Protein AF-A0A2G9V149-F1 (afdb_monomer_lite)

InterPro domains:
  IPR001096 Peptidase C13, legumain [PF01650] (64-148)
  IPR001096 Peptidase C13, legumain [PTHR12000] (64-148)

Foldseek 3Di:
DAPQVQLLLLVVVLCVVLPNDPVNDAGADDPQAQCPPPPPRHNFAHQDFVGDGSNPPDDHDDDDDLVRVLVVLVVCLVVVVDPAEEAEDEFFLQQVSCVVRPDPPRRYHYHYQDHNHGTWAAPPCPHPVPDGGRHTDVSCVVSVVSNVDRPVPDDDD

Secondary structure (DSSP, 8-state):
---HHHHHHHHHHHHHHTT--GGG--------STT-TT-SSTT---SSTT-----TT--------HHHHHHHHHHHHHTT--SSEEEEE-STTGGGGTTTTS-GGG-EEEEESS-SSPPP-EE--S-TT--S--EEHHHHHHHHHHHHS-TTS----

pLDDT: mean 86.32, std 9.39, range [45.84, 97.81]

Radius of gyration: 16.4 Å; chains: 1; bounding box: 41×36×44 Å

Organism: Teladorsagia circumcincta (NCBI:txid45464)

Structure (mmCIF, N/CA/C/O backbone):
data_AF-A0A2G9V149-F1
#
_entry.id   AF-A0A2G9V149-F1
#
loop_
_atom_site.group_PDB
_atom_site.id
_atom_site.type_symbol
_atom_site.label_atom_id
_atom_site.label_alt_id
_atom_site.label_comp_id
_atom_site.label_asym_id
_atom_site.label_entity_id
_atom_site.label_seq_id
_atom_site.pdbx_PDB_ins_code
_atom_site.Cartn_x
_atom_site.Cartn_y
_atom_site.Cartn_z
_atom_site.occupancy
_atom_site.B_is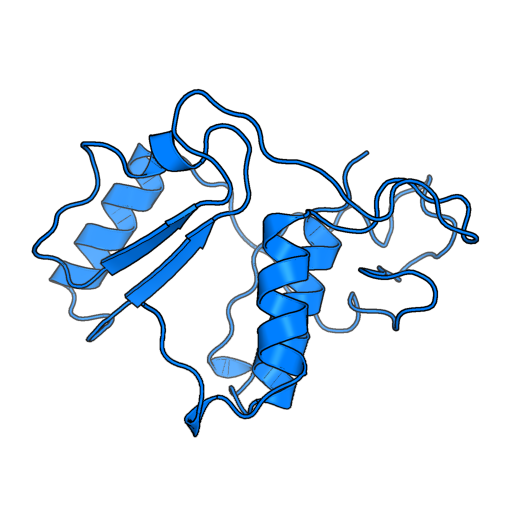o_or_equiv
_atom_site.auth_seq_id
_atom_site.auth_comp_id
_atom_site.auth_asym_id
_atom_site.auth_atom_id
_atom_site.pdbx_PDB_model_num
ATOM 1 N N . MET A 1 1 ? 7.189 8.382 -15.329 1.00 45.84 1 MET A N 1
ATOM 2 C CA . MET A 1 1 ? 5.938 7.705 -14.925 1.00 45.84 1 MET A CA 1
ATOM 3 C C . MET A 1 1 ? 6.277 6.911 -13.676 1.00 45.84 1 MET A C 1
ATOM 5 O O . MET A 1 1 ? 7.236 6.158 -13.755 1.00 45.84 1 MET A O 1
ATOM 9 N N . LEU A 1 2 ? 5.622 7.153 -12.537 1.00 55.72 2 LEU A N 1
ATOM 10 C CA . LEU A 1 2 ? 5.851 6.375 -11.308 1.00 55.72 2 LEU A CA 1
ATOM 11 C C . LEU A 1 2 ? 5.013 5.092 -11.356 1.00 55.72 2 LEU A C 1
ATOM 13 O O . LEU A 1 2 ? 3.863 5.138 -11.798 1.00 55.72 2 LEU A O 1
ATOM 17 N N . TYR A 1 3 ? 5.566 3.977 -10.887 1.00 68.44 3 TYR A N 1
ATOM 18 C CA . TYR A 1 3 ? 4.929 2.661 -10.946 1.00 68.44 3 TYR A CA 1
ATOM 19 C C . TYR A 1 3 ? 4.257 2.288 -9.608 1.00 68.44 3 TYR A C 1
ATOM 21 O O . TYR A 1 3 ? 4.341 1.148 -9.186 1.00 68.44 3 TYR A O 1
ATOM 29 N N . ILE A 1 4 ? 3.486 3.199 -8.988 1.00 73.00 4 ILE A N 1
ATOM 30 C CA . ILE A 1 4 ? 2.715 2.969 -7.729 1.00 73.00 4 ILE A CA 1
ATOM 31 C C . ILE A 1 4 ? 1.865 1.672 -7.776 1.00 73.00 4 ILE A C 1
ATOM 33 O O . ILE A 1 4 ? 1.551 1.045 -6.767 1.00 73.00 4 ILE A O 1
ATOM 37 N N . GLN A 1 5 ? 1.479 1.235 -8.978 1.00 81.38 5 GLN A N 1
ATOM 38 C CA . GLN A 1 5 ? 0.761 -0.023 -9.210 1.00 81.38 5 GLN A CA 1
ATOM 39 C C . GLN A 1 5 ? 1.583 -1.271 -8.834 1.00 81.38 5 GLN A C 1
ATOM 41 O O . GLN A 1 5 ? 1.007 -2.289 -8.455 1.00 81.38 5 GLN A O 1
ATOM 46 N N . ALA A 1 6 ? 2.912 -1.201 -8.926 1.00 86.38 6 ALA A N 1
ATOM 47 C CA . ALA A 1 6 ? 3.826 -2.273 -8.559 1.00 86.38 6 ALA A CA 1
ATOM 48 C C . ALA A 1 6 ? 3.858 -2.487 -7.040 1.00 86.38 6 ALA A C 1
ATOM 50 O O . ALA A 1 6 ? 3.836 -3.636 -6.604 1.00 86.38 6 ALA A O 1
ATOM 51 N N . ASP A 1 7 ? 3.784 -1.416 -6.244 1.00 91.19 7 ASP A N 1
ATOM 52 C CA . ASP A 1 7 ? 3.653 -1.504 -4.785 1.00 91.19 7 ASP A CA 1
ATOM 53 C C . ASP A 1 7 ? 2.345 -2.167 -4.358 1.00 91.19 7 ASP A C 1
ATOM 55 O O . ASP A 1 7 ? 2.349 -3.098 -3.556 1.00 91.19 7 ASP A O 1
ATOM 59 N N . VAL A 1 8 ? 1.219 -1.756 -4.952 1.00 89.06 8 VAL A N 1
ATOM 60 C CA . VAL A 1 8 ? -0.095 -2.383 -4.710 1.00 89.06 8 VAL A CA 1
ATOM 61 C C . VAL A 1 8 ? -0.055 -3.889 -5.005 1.00 89.06 8 VAL A C 1
ATOM 63 O O . VAL A 1 8 ? -0.665 -4.691 -4.294 1.00 89.06 8 VAL A O 1
ATOM 66 N N . ALA A 1 9 ? 0.668 -4.276 -6.053 1.00 89.06 9 ALA A N 1
ATOM 67 C CA . ALA A 1 9 ? 0.787 -5.655 -6.491 1.00 89.06 9 ALA A CA 1
ATOM 68 C C . ALA A 1 9 ? 1.797 -6.470 -5.651 1.00 89.06 9 ALA A C 1
ATOM 70 O O . ALA A 1 9 ? 1.518 -7.626 -5.337 1.00 89.06 9 ALA A O 1
ATOM 71 N N . HIS A 1 10 ? 2.914 -5.883 -5.207 1.00 92.81 10 HIS A N 1
ATOM 72 C CA . HIS A 1 10 ? 3.828 -6.495 -4.233 1.00 92.81 10 HIS A CA 1
ATOM 73 C C . HIS A 1 10 ? 3.101 -6.729 -2.900 1.00 92.81 10 HIS A C 1
ATOM 75 O O . HIS A 1 10 ? 3.055 -7.864 -2.429 1.00 92.81 10 HIS A O 1
ATOM 81 N N . ALA A 1 11 ? 2.393 -5.720 -2.383 1.00 93.19 11 ALA A N 1
ATOM 82 C CA . ALA A 1 11 ? 1.605 -5.824 -1.158 1.00 93.19 11 ALA A CA 1
ATOM 83 C C . ALA A 1 11 ? 0.567 -6.955 -1.236 1.00 93.19 11 ALA A C 1
ATOM 85 O O . ALA A 1 11 ? 0.401 -7.712 -0.281 1.00 93.19 11 ALA A O 1
ATOM 86 N N . TYR A 1 12 ? -0.102 -7.124 -2.383 1.00 91.00 12 TYR A N 1
ATOM 87 C CA . TYR A 1 12 ? -1.003 -8.256 -2.620 1.00 91.00 12 TYR A CA 1
ATOM 88 C C . TYR A 1 12 ? -0.295 -9.611 -2.434 1.00 91.00 12 TYR A C 1
ATOM 90 O O . TYR A 1 12 ? -0.822 -10.479 -1.736 1.00 91.00 12 TYR A O 1
ATOM 98 N N . HIS A 1 13 ? 0.908 -9.790 -2.991 1.00 90.75 13 HIS A N 1
ATOM 99 C CA . HIS A 1 13 ? 1.681 -11.027 -2.822 1.00 90.75 13 HIS A CA 1
ATOM 100 C C . HIS A 1 13 ? 2.185 -11.218 -1.386 1.00 90.75 13 HIS A C 1
ATOM 102 O O . HIS A 1 13 ? 2.040 -12.323 -0.866 1.00 90.75 13 HIS A O 1
ATOM 108 N N . THR A 1 14 ? 2.652 -10.168 -0.703 1.00 91.75 14 THR A N 1
ATOM 109 C CA . THR A 1 14 ? 2.991 -10.192 0.735 1.00 91.75 14 THR A CA 1
ATOM 110 C C . THR A 1 14 ? 1.806 -10.650 1.595 1.00 91.75 14 THR A C 1
ATOM 112 O O . THR A 1 14 ? 1.957 -11.496 2.474 1.00 91.75 14 THR A O 1
ATOM 115 N N . LEU A 1 15 ? 0.582 -10.180 1.320 1.00 91.19 15 LEU A N 1
ATOM 116 C CA . LEU A 1 15 ? -0.615 -10.670 2.018 1.00 91.19 15 LEU A CA 1
ATOM 117 C C . LEU A 1 15 ? -0.871 -12.170 1.747 1.00 91.19 15 LEU A C 1
ATOM 119 O O . LEU A 1 15 ? -1.218 -12.914 2.671 1.00 91.19 15 LEU A O 1
ATOM 123 N N . LEU A 1 16 ? -0.693 -12.634 0.503 1.00 90.19 16 LEU A N 1
ATOM 124 C CA . LEU A 1 16 ? -0.898 -14.041 0.132 1.00 90.19 16 LEU A CA 1
ATOM 125 C C . LEU A 1 16 ? 0.138 -14.987 0.752 1.00 90.19 16 LEU A C 1
ATOM 127 O O . LEU A 1 16 ? -0.246 -16.026 1.295 1.00 90.19 16 LEU A O 1
ATOM 131 N N . THR A 1 17 ? 1.432 -14.655 0.695 1.00 89.56 17 THR A N 1
ATOM 132 C CA . THR A 1 17 ? 2.515 -15.501 1.242 1.00 89.56 17 THR A CA 1
ATOM 133 C C . THR A 1 17 ? 2.385 -15.684 2.754 1.00 89.56 17 THR A C 1
ATOM 135 O O . THR A 1 17 ? 2.778 -16.719 3.292 1.00 89.56 17 THR A O 1
ATOM 138 N N . LYS A 1 18 ? 1.762 -14.715 3.433 1.00 89.62 18 LYS A N 1
ATOM 139 C CA . LYS A 1 18 ? 1.508 -14.705 4.880 1.00 89.62 18 LYS A CA 1
ATOM 140 C C . LYS A 1 18 ? 0.122 -15.272 5.245 1.00 89.62 18 LYS A C 1
ATOM 142 O O . LYS A 1 18 ? -0.259 -15.287 6.414 1.00 89.62 18 LYS A O 1
ATOM 147 N N . GLY A 1 19 ? -0.608 -15.820 4.266 1.00 90.19 19 GLY A N 1
ATOM 148 C CA . GLY A 1 19 ? -1.798 -16.654 4.471 1.00 90.19 19 GLY A CA 1
ATOM 149 C C . GLY A 1 19 ? -3.144 -15.926 4.446 1.00 90.19 19 GLY A C 1
ATOM 150 O O . GLY A 1 19 ? -4.168 -16.533 4.782 1.00 90.19 19 GLY A O 1
ATOM 151 N N . VAL A 1 20 ? -3.192 -14.653 4.040 1.00 91.44 20 VAL A N 1
ATOM 152 C CA . VAL A 1 20 ? -4.466 -13.952 3.830 1.00 91.44 20 VAL A CA 1
ATOM 153 C C . VAL A 1 20 ? -5.165 -14.547 2.605 1.00 91.44 20 VAL A C 1
ATOM 155 O O . VAL A 1 20 ? -4.591 -14.666 1.526 1.00 91.44 20 VAL A O 1
ATOM 158 N N . LYS A 1 21 ? -6.429 -14.952 2.761 1.00 90.25 21 LYS A N 1
ATOM 159 C CA . LYS A 1 21 ? -7.220 -15.530 1.664 1.00 90.25 21 LYS A CA 1
ATOM 160 C C . LYS A 1 21 ? -7.561 -14.462 0.625 1.00 90.25 21 LYS A C 1
ATOM 162 O O . LYS A 1 21 ? -8.006 -13.387 1.011 1.00 90.25 21 LYS A O 1
ATOM 167 N N . VAL A 1 22 ? -7.471 -14.808 -0.663 1.00 85.69 22 VAL A N 1
ATOM 168 C CA . VAL A 1 22 ? -7.819 -13.930 -1.803 1.00 85.69 22 VAL A CA 1
ATOM 169 C C . VAL A 1 22 ? -9.186 -13.257 -1.624 1.00 85.69 22 VAL A C 1
ATOM 171 O O . VAL A 1 22 ? -9.296 -12.054 -1.822 1.00 85.69 22 VAL A O 1
ATOM 174 N N . ASP A 1 23 ? -10.206 -13.992 -1.166 1.00 89.69 23 ASP A N 1
ATOM 175 C CA . ASP A 1 23 ? -11.569 -13.463 -0.957 1.00 89.69 23 ASP A CA 1
ATOM 176 C C . ASP A 1 23 ? -11.661 -12.347 0.108 1.00 89.69 23 ASP A C 1
ATOM 178 O O . ASP A 1 23 ? -12.666 -11.641 0.182 1.00 89.69 23 ASP A O 1
ATOM 182 N N . ASN A 1 24 ? -10.618 -12.179 0.929 1.00 89.06 24 ASN A N 1
ATOM 183 C CA . ASN A 1 24 ? -10.496 -11.117 1.929 1.00 89.06 24 ASN A CA 1
ATOM 184 C C . ASN A 1 24 ? -9.616 -9.942 1.454 1.00 89.06 24 ASN A C 1
ATOM 186 O O . ASN A 1 24 ? -9.459 -8.978 2.205 1.00 89.06 24 ASN A O 1
ATOM 190 N N . ILE A 1 25 ? -9.030 -10.006 0.252 1.00 86.88 25 ILE A N 1
ATOM 191 C CA . ILE A 1 25 ? -8.150 -8.965 -0.294 1.00 86.88 25 ILE A CA 1
ATOM 192 C C . ILE A 1 25 ? -8.879 -8.233 -1.422 1.00 86.88 25 ILE A C 1
ATOM 194 O O . ILE A 1 25 ? -9.153 -8.790 -2.484 1.00 86.88 25 ILE A O 1
ATOM 198 N N . ILE A 1 26 ? -9.177 -6.954 -1.197 1.00 84.50 26 ILE A N 1
ATOM 199 C CA . ILE A 1 26 ? -9.752 -6.062 -2.208 1.00 84.50 26 ILE A CA 1
ATOM 200 C C . ILE A 1 26 ? -8.620 -5.196 -2.747 1.00 84.50 26 ILE A C 1
ATOM 202 O O . ILE A 1 26 ? -8.059 -4.390 -2.007 1.00 84.50 26 ILE A O 1
ATOM 206 N N . VAL A 1 27 ? -8.301 -5.348 -4.031 1.00 81.44 27 VAL A N 1
ATOM 207 C CA . VAL A 1 27 ? -7.273 -4.542 -4.696 1.00 81.44 27 VAL A CA 1
ATOM 208 C C . VAL A 1 27 ? -7.913 -3.372 -5.446 1.00 81.44 27 VAL A C 1
ATOM 210 O O . VAL A 1 27 ? -8.999 -3.487 -6.011 1.00 81.44 27 VAL A O 1
ATOM 213 N N . MET A 1 28 ? -7.250 -2.215 -5.412 1.00 76.56 28 MET A N 1
ATOM 214 C CA . ME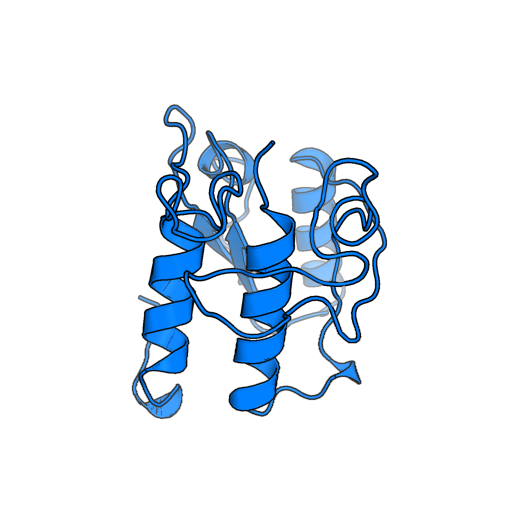T A 1 28 ? -7.658 -0.999 -6.113 1.00 76.56 28 MET A CA 1
ATOM 215 C C . MET A 1 28 ? -6.413 -0.311 -6.684 1.00 76.56 28 MET A C 1
ATOM 217 O O . MET A 1 28 ? -5.643 0.289 -5.941 1.00 76.56 28 MET A O 1
ATOM 221 N N . MET A 1 29 ? -6.237 -0.372 -8.003 1.00 77.88 29 MET A N 1
ATOM 222 C CA . MET A 1 29 ? -5.291 0.469 -8.753 1.00 77.88 29 MET A CA 1
ATOM 223 C C . MET A 1 29 ? -5.989 1.036 -10.007 1.00 77.88 29 MET A C 1
ATOM 225 O O . MET A 1 29 ? -7.205 1.207 -9.950 1.00 77.88 29 MET A O 1
ATOM 229 N N . TYR A 1 30 ? -5.290 1.371 -11.102 1.00 74.38 30 TYR A N 1
ATOM 230 C CA . TYR A 1 30 ? -5.930 1.898 -12.330 1.00 74.38 30 TYR A CA 1
ATOM 231 C C . TYR A 1 30 ? -5.798 0.992 -13.575 1.00 74.38 30 TYR A C 1
ATOM 233 O O . TYR A 1 30 ? -6.595 1.133 -14.495 1.00 74.38 30 TYR A O 1
ATOM 241 N N . ASP A 1 31 ? -4.882 0.014 -13.567 1.00 76.62 31 ASP A N 1
ATOM 242 C CA . ASP A 1 31 ? -4.722 -1.045 -14.590 1.00 76.62 31 ASP A CA 1
ATOM 243 C C . ASP A 1 31 ? -4.097 -0.642 -15.942 1.00 76.62 31 ASP A C 1
ATOM 245 O O . ASP A 1 31 ? -4.006 -1.450 -16.867 1.00 76.62 31 ASP A O 1
ATOM 249 N N . ASP A 1 32 ? -3.623 0.595 -16.083 1.00 78.50 32 ASP A N 1
ATOM 250 C CA . ASP A 1 32 ? -3.073 1.119 -17.339 1.00 78.50 32 ASP A CA 1
ATOM 251 C C . ASP A 1 32 ? -1.591 0.790 -17.583 1.00 78.50 32 ASP A C 1
ATOM 253 O O . ASP A 1 32 ? -1.141 0.874 -18.724 1.00 78.50 32 ASP A O 1
ATOM 257 N N . ILE A 1 33 ? -0.834 0.388 -16.555 1.00 78.44 33 ILE A N 1
ATOM 258 C CA . ILE A 1 33 ? 0.633 0.263 -16.628 1.00 78.44 33 ILE A CA 1
ATOM 259 C C . ILE A 1 33 ? 1.103 -1.029 -17.311 1.00 78.44 33 ILE A C 1
ATOM 261 O O . ILE A 1 33 ? 1.907 -0.978 -18.245 1.00 78.44 33 ILE A O 1
ATOM 265 N N . ALA A 1 34 ? 0.602 -2.197 -16.897 1.00 78.81 34 ALA A N 1
ATOM 266 C CA . ALA A 1 34 ? 1.080 -3.480 -17.426 1.00 78.81 34 ALA A CA 1
ATOM 267 C C . ALA A 1 34 ? 0.874 -3.601 -18.948 1.00 78.81 34 ALA A C 1
ATOM 269 O O . ALA A 1 34 ? 1.704 -4.164 -19.659 1.00 78.81 34 ALA A O 1
ATOM 270 N N . ASN A 1 35 ? -0.200 -3.005 -19.469 1.00 79.75 35 ASN A N 1
ATOM 271 C CA . ASN A 1 35 ? -0.525 -2.999 -20.895 1.00 79.75 35 ASN A CA 1
ATOM 272 C C . ASN A 1 35 ? -0.173 -1.672 -21.604 1.00 79.75 35 ASN A C 1
ATOM 274 O O . ASN A 1 35 ? -0.476 -1.524 -22.790 1.00 79.75 35 ASN A O 1
ATOM 278 N N . HIS A 1 36 ? 0.481 -0.718 -20.923 1.00 78.81 36 HIS A N 1
ATOM 279 C CA . HIS A 1 36 ? 0.804 0.600 -21.481 1.00 78.81 36 HIS A CA 1
ATOM 280 C C . HIS A 1 36 ? 1.636 0.479 -22.771 1.00 78.81 36 HIS A C 1
ATOM 282 O O . HIS A 1 36 ? 2.562 -0.339 -22.805 1.00 78.81 36 HIS A O 1
ATOM 288 N N . PRO A 1 37 ? 1.406 1.290 -23.826 1.00 79.25 37 PRO A N 1
ATOM 289 C CA . PRO A 1 37 ? 2.197 1.242 -25.060 1.00 79.25 37 PRO A CA 1
ATOM 290 C C . PRO A 1 37 ? 3.710 1.384 -24.849 1.00 79.25 37 PRO A C 1
ATOM 292 O O . PRO A 1 37 ? 4.472 0.738 -25.566 1.00 79.25 37 PRO A O 1
ATOM 295 N N . GLU A 1 38 ? 4.135 2.124 -23.825 1.00 79.12 38 GLU A N 1
ATOM 296 C CA . GLU A 1 38 ? 5.552 2.344 -23.494 1.00 79.12 38 GLU A CA 1
ATOM 297 C C . GLU A 1 38 ? 6.171 1.256 -22.597 1.00 79.12 38 GLU A C 1
ATOM 299 O O . GLU A 1 38 ? 7.391 1.181 -22.523 1.00 79.12 38 GLU A O 1
ATOM 304 N N . ASN A 1 39 ? 5.382 0.388 -21.946 1.00 77.00 39 ASN A N 1
ATOM 305 C CA . ASN A 1 39 ? 5.934 -0.710 -21.139 1.00 77.00 39 ASN A CA 1
ATOM 306 C C . ASN A 1 39 ? 6.594 -1.762 -22.063 1.00 77.00 39 ASN A C 1
ATOM 308 O O . ASN A 1 39 ? 5.877 -2.362 -22.872 1.00 77.00 39 ASN A O 1
ATOM 312 N N . PRO A 1 40 ? 7.911 -2.027 -21.987 1.00 83.44 40 PRO A N 1
ATOM 313 C CA . PRO A 1 40 ? 8.552 -3.039 -22.828 1.00 83.44 40 PRO A CA 1
ATOM 314 C C . PRO A 1 40 ? 8.121 -4.478 -22.482 1.00 83.44 40 PRO A C 1
ATOM 316 O O . PRO A 1 40 ? 8.184 -5.350 -23.347 1.00 83.44 40 PRO A O 1
ATOM 319 N N . TYR A 1 41 ? 7.609 -4.723 -21.271 1.00 82.62 41 TYR A N 1
ATOM 320 C CA . TYR A 1 41 ? 7.174 -6.032 -20.772 1.00 82.62 41 TYR A CA 1
ATOM 321 C C . TYR A 1 41 ? 5.638 -6.114 -20.698 1.00 82.62 41 TYR A C 1
ATOM 323 O O . TYR A 1 41 ? 5.029 -5.993 -19.635 1.00 82.62 41 TYR A O 1
ATOM 331 N N . LYS A 1 42 ? 4.985 -6.278 -21.858 1.00 79.75 42 LYS A N 1
ATOM 332 C CA . LYS A 1 42 ? 3.512 -6.272 -21.970 1.00 79.75 42 LYS A CA 1
ATOM 333 C C . LYS A 1 42 ? 2.848 -7.328 -21.083 1.00 79.75 42 LYS A C 1
ATOM 335 O O . LYS A 1 42 ? 3.180 -8.508 -21.161 1.00 79.75 42 LYS A O 1
ATOM 340 N N . GLY A 1 43 ? 1.848 -6.900 -20.318 1.00 79.69 43 GLY A N 1
ATOM 341 C CA . GLY A 1 43 ? 1.097 -7.745 -19.393 1.00 79.69 43 GLY A CA 1
ATOM 342 C C . GLY A 1 43 ? 1.865 -8.107 -18.121 1.00 79.69 43 GLY A C 1
ATOM 343 O O . GLY A 1 43 ? 1.427 -9.012 -17.419 1.00 79.69 43 GLY A O 1
ATOM 344 N N . GLN A 1 44 ? 2.985 -7.432 -17.835 1.00 83.88 44 GLN A N 1
ATOM 345 C CA . GLN A 1 44 ? 3.807 -7.658 -16.647 1.00 83.88 44 GLN A CA 1
ATOM 346 C C . GLN A 1 44 ? 4.071 -6.354 -15.891 1.00 83.88 44 GLN A C 1
ATOM 348 O O . GLN A 1 44 ? 4.058 -5.260 -16.467 1.00 83.88 44 GLN A O 1
ATOM 353 N N . LEU A 1 45 ? 4.330 -6.488 -14.592 1.00 80.44 45 LEU A N 1
ATOM 354 C CA . LEU A 1 45 ? 4.672 -5.398 -13.679 1.00 80.44 45 LEU A CA 1
ATOM 355 C C . LEU A 1 45 ? 5.719 -5.898 -12.680 1.00 80.44 45 LEU A C 1
ATOM 357 O O . LEU A 1 45 ? 5.628 -7.040 -12.242 1.00 80.44 45 LEU A O 1
ATOM 361 N N . PHE A 1 46 ? 6.685 -5.065 -12.298 1.00 84.56 46 PHE A N 1
ATOM 362 C CA . PHE A 1 46 ? 7.789 -5.444 -11.407 1.00 84.56 46 PHE A CA 1
ATOM 363 C C . PHE A 1 46 ? 7.962 -4.383 -10.320 1.00 84.56 46 PHE A C 1
ATOM 365 O O . PHE A 1 46 ? 7.944 -3.202 -10.654 1.00 84.56 46 PHE A O 1
ATOM 372 N N . ASN A 1 47 ? 8.156 -4.799 -9.061 1.00 83.56 47 ASN A N 1
ATOM 373 C CA . ASN A 1 47 ? 8.407 -3.889 -7.929 1.00 83.56 47 ASN A CA 1
ATOM 374 C C . ASN A 1 47 ? 9.838 -3.973 -7.358 1.00 83.56 47 ASN A C 1
ATOM 376 O O . ASN A 1 47 ? 10.124 -3.476 -6.275 1.00 83.56 47 ASN A O 1
ATOM 380 N N . SER A 1 48 ? 10.752 -4.653 -8.049 1.00 82.25 48 SER A N 1
ATOM 381 C CA . SER A 1 48 ? 12.154 -4.733 -7.635 1.00 82.25 48 SER A CA 1
ATOM 382 C C . SER A 1 48 ? 13.065 -5.070 -8.820 1.00 82.25 48 SER A C 1
ATOM 384 O O . SER A 1 48 ? 12.615 -5.699 -9.788 1.00 82.25 48 SER A O 1
ATOM 386 N N . PRO A 1 49 ? 14.351 -4.669 -8.786 1.00 76.19 49 PRO A N 1
ATOM 387 C CA . PRO A 1 49 ? 15.327 -5.081 -9.788 1.00 76.19 49 PRO A CA 1
ATOM 388 C C . PRO A 1 49 ? 15.437 -6.611 -9.835 1.00 76.19 49 PRO A C 1
ATOM 390 O O . PRO A 1 49 ? 15.709 -7.249 -8.820 1.00 76.19 49 PRO A O 1
ATOM 393 N N . ASN A 1 50 ? 15.236 -7.202 -11.016 1.00 78.75 50 ASN A N 1
ATOM 394 C CA . ASN A 1 50 ? 15.177 -8.659 -11.228 1.00 78.75 50 ASN A CA 1
ATOM 395 C C . ASN A 1 50 ? 14.045 -9.392 -10.465 1.00 78.75 50 ASN A C 1
ATOM 397 O O . ASN A 1 50 ? 14.109 -10.611 -10.293 1.00 78.75 50 ASN A O 1
ATOM 401 N N . GLY A 1 51 ? 13.008 -8.669 -10.027 1.00 77.38 51 GLY A N 1
ATOM 402 C CA . GLY A 1 51 ? 11.835 -9.228 -9.352 1.00 77.38 51 GLY A CA 1
ATOM 403 C C . GLY A 1 51 ? 10.923 -10.076 -10.249 1.00 77.38 51 GLY A C 1
ATOM 404 O O . GLY A 1 51 ? 11.076 -10.145 -11.470 1.00 77.38 51 GLY A O 1
ATOM 405 N N . THR A 1 52 ? 9.935 -10.727 -9.634 1.00 87.56 52 THR A N 1
ATOM 406 C CA . THR A 1 52 ? 8.887 -11.474 -10.345 1.00 87.56 52 THR A CA 1
ATOM 407 C C . THR A 1 52 ? 7.782 -10.555 -10.870 1.00 87.56 52 THR A C 1
ATOM 409 O O . THR A 1 52 ? 7.596 -9.436 -10.396 1.00 87.56 52 THR A O 1
ATOM 412 N N . ASP A 1 53 ? 7.020 -11.049 -11.850 1.00 83.00 53 ASP A N 1
ATOM 413 C CA . ASP A 1 53 ? 5.817 -10.371 -12.339 1.00 83.00 53 ASP A CA 1
ATOM 414 C C . ASP A 1 53 ? 4.725 -10.339 -11.257 1.00 83.00 53 ASP A C 1
ATOM 416 O O . ASP A 1 53 ? 4.130 -11.370 -10.925 1.00 83.00 53 ASP A O 1
ATOM 420 N N . VAL A 1 54 ? 4.453 -9.146 -10.726 1.00 80.94 54 VAL A N 1
ATOM 421 C CA . VAL A 1 54 ? 3.447 -8.918 -9.684 1.00 80.94 54 VAL A CA 1
ATOM 422 C C . VAL A 1 54 ? 2.040 -8.680 -10.248 1.00 80.94 54 VAL A C 1
ATOM 424 O O . VAL A 1 54 ? 1.067 -8.817 -9.508 1.00 80.94 54 VAL A O 1
ATOM 427 N N . TYR A 1 55 ? 1.886 -8.405 -11.552 1.00 78.44 55 TYR A N 1
ATOM 428 C CA . TYR A 1 55 ? 0.592 -8.072 -12.176 1.00 78.44 55 TYR A CA 1
ATOM 429 C C . TYR A 1 55 ? -0.410 -9.237 -12.195 1.00 78.44 55 TYR A C 1
ATOM 431 O O . TYR A 1 55 ? -1.632 -9.054 -12.199 1.00 78.44 55 TYR A O 1
ATOM 439 N N . LYS A 1 56 ? 0.112 -10.463 -12.243 1.00 82.12 56 LYS A N 1
ATOM 440 C CA . LYS A 1 56 ? -0.635 -11.680 -12.559 1.00 82.12 56 LYS A CA 1
ATOM 441 C C . LYS A 1 56 ? -1.704 -12.038 -11.512 1.00 82.12 56 LYS A C 1
ATOM 443 O O . LYS A 1 56 ? -1.450 -12.794 -10.577 1.00 82.12 56 LYS A O 1
ATOM 448 N N . GLY A 1 57 ? -2.937 -11.584 -11.751 1.00 74.44 57 GLY A N 1
ATOM 449 C CA . GLY A 1 57 ? -4.145 -11.994 -11.015 1.00 74.44 57 GLY A CA 1
ATOM 450 C C . GLY A 1 57 ? -4.981 -10.863 -10.401 1.00 74.44 57 GLY A C 1
ATOM 451 O O . GLY A 1 57 ? -5.918 -11.157 -9.659 1.00 74.44 57 GLY A O 1
ATOM 452 N N . LEU A 1 58 ? -4.658 -9.597 -10.682 1.00 69.50 58 LEU A N 1
ATOM 453 C CA . LEU A 1 58 ? -5.256 -8.429 -10.027 1.00 69.50 58 LEU A CA 1
ATOM 454 C C . LEU A 1 58 ? -6.690 -8.058 -10.490 1.00 69.50 58 LEU A C 1
ATOM 456 O O . LEU A 1 58 ? -7.163 -8.498 -11.538 1.00 69.50 58 LEU A O 1
ATOM 460 N N . LYS A 1 59 ? -7.379 -7.219 -9.695 1.00 61.16 59 LYS A N 1
ATOM 461 C CA . LYS A 1 59 ? -8.696 -6.588 -9.966 1.00 61.16 59 LYS A CA 1
ATOM 462 C C . LYS A 1 59 ? -8.726 -5.148 -9.414 1.00 61.16 59 LYS A C 1
ATOM 464 O O . LYS A 1 59 ? -7.937 -4.845 -8.524 1.00 61.16 59 LYS A O 1
ATOM 469 N N . ILE A 1 60 ? -9.591 -4.269 -9.945 1.00 57.34 60 ILE A N 1
ATOM 470 C CA . ILE A 1 60 ? -9.465 -2.792 -9.863 1.00 57.34 60 ILE A CA 1
ATOM 471 C C . ILE A 1 60 ? -10.828 -2.052 -9.863 1.00 57.34 60 ILE A C 1
ATOM 473 O O . ILE A 1 60 ? -11.702 -2.423 -10.640 1.00 57.34 60 ILE A O 1
ATOM 477 N N . ASP A 1 61 ? -10.983 -0.977 -9.053 1.00 57.97 61 ASP A N 1
ATOM 478 C CA . ASP A 1 61 ? -12.274 -0.273 -8.814 1.00 57.97 61 ASP A CA 1
ATOM 479 C C . ASP A 1 61 ? -12.258 1.300 -8.764 1.00 57.97 61 ASP A C 1
ATOM 481 O O . ASP A 1 61 ? -12.780 1.930 -9.686 1.00 57.97 61 ASP A O 1
ATOM 485 N N . TYR A 1 62 ? -11.759 1.991 -7.706 1.00 58.34 62 TYR A N 1
ATOM 486 C CA . TYR A 1 62 ? -12.171 3.400 -7.400 1.00 58.34 62 TYR A CA 1
ATOM 487 C C . TYR A 1 62 ? -11.095 4.483 -7.135 1.00 58.34 62 TYR A C 1
ATOM 489 O O . TYR A 1 62 ? -10.041 4.239 -6.560 1.00 58.34 62 TYR A O 1
ATOM 497 N N . ARG A 1 63 ? -11.466 5.754 -7.414 1.00 59.66 63 ARG A N 1
ATOM 498 C CA . ARG A 1 63 ? -10.759 6.999 -7.004 1.00 59.66 63 ARG A CA 1
ATOM 499 C C . ARG A 1 63 ? -11.165 7.520 -5.608 1.00 59.66 63 ARG A C 1
ATOM 501 O O . ARG A 1 63 ? -12.354 7.565 -5.275 1.00 59.66 63 ARG A O 1
ATOM 508 N N . LEU A 1 64 ? -10.192 8.046 -4.851 1.00 76.06 64 LEU A N 1
ATOM 509 C CA . LEU A 1 64 ? -10.301 8.441 -3.432 1.00 76.06 64 LEU A CA 1
ATOM 510 C C . LEU A 1 64 ? -10.109 9.960 -3.183 1.00 76.06 64 LEU A C 1
ATOM 512 O O . LEU A 1 64 ? -9.479 10.646 -3.979 1.00 76.06 64 LEU A O 1
ATOM 516 N N . THR A 1 65 ? -10.652 10.503 -2.079 1.00 84.62 65 THR A N 1
ATOM 517 C CA . THR A 1 65 ? -10.381 11.879 -1.578 1.00 84.62 65 THR A CA 1
ATOM 518 C C . THR A 1 65 ? -10.481 11.939 -0.046 1.00 84.62 65 THR A C 1
ATOM 520 O O . THR A 1 65 ? -11.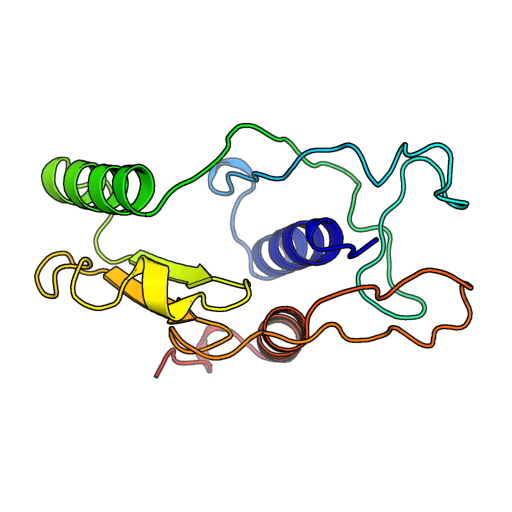213 11.130 0.525 1.00 84.62 65 THR A O 1
ATOM 523 N N . VAL A 1 66 ? -9.863 12.932 0.624 1.00 86.12 66 VAL A N 1
ATOM 524 C CA . VAL A 1 66 ? -9.926 13.137 2.100 1.00 86.12 66 VAL A CA 1
ATOM 525 C C . VAL A 1 66 ? -11.350 12.973 2.654 1.00 86.12 66 VAL A C 1
ATOM 527 O O . VAL A 1 66 ? -11.590 12.217 3.598 1.00 86.12 66 VAL A O 1
ATOM 530 N N . LYS A 1 67 ? -12.322 13.671 2.042 1.00 86.12 67 LYS A N 1
ATOM 531 C CA . LYS A 1 67 ? -13.731 13.672 2.469 1.00 86.12 67 LYS A CA 1
ATOM 532 C C . LYS A 1 67 ? -14.402 12.313 2.255 1.00 86.12 67 LYS A C 1
ATOM 534 O O . LYS A 1 67 ? -15.218 11.922 3.087 1.00 86.12 67 LYS A O 1
ATOM 539 N N . ARG A 1 68 ? -14.082 11.605 1.161 1.00 87.88 68 ARG A N 1
ATOM 540 C CA . ARG A 1 68 ? -14.634 10.271 0.863 1.00 87.88 68 ARG A CA 1
ATOM 541 C C . ARG A 1 68 ? -14.032 9.208 1.780 1.00 87.88 68 ARG A C 1
ATOM 543 O O . ARG A 1 68 ? -14.801 8.466 2.380 1.00 87.88 68 ARG A O 1
ATOM 550 N N . LEU A 1 69 ? -12.710 9.206 1.964 1.00 91.19 69 LEU A N 1
ATOM 551 C CA . LEU A 1 69 ? -11.992 8.291 2.856 1.00 91.19 69 LEU A CA 1
ATOM 552 C C . LEU A 1 69 ? -12.509 8.402 4.294 1.00 91.19 69 LEU A C 1
ATOM 554 O O . LEU A 1 69 ? -13.042 7.445 4.849 1.00 91.19 69 LEU A O 1
ATOM 558 N N . ASN A 1 70 ? -12.462 9.603 4.874 1.00 92.44 70 ASN A N 1
ATOM 559 C CA . ASN A 1 70 ? -12.907 9.818 6.250 1.00 92.44 70 ASN A CA 1
ATOM 560 C C . ASN A 1 70 ? -14.428 9.650 6.423 1.00 92.44 70 ASN A C 1
ATOM 562 O O . ASN A 1 70 ? -14.892 9.412 7.537 1.00 92.44 70 ASN A O 1
ATOM 566 N N . LYS A 1 71 ? -15.233 9.760 5.356 1.00 93.38 71 LYS A N 1
ATOM 567 C CA . LYS A 1 71 ? -16.648 9.357 5.395 1.00 93.38 71 LYS A CA 1
ATOM 568 C C . LYS A 1 71 ? -16.775 7.833 5.464 1.00 93.38 71 LYS A C 1
ATOM 570 O O . LYS A 1 71 ? -17.441 7.350 6.377 1.00 93.38 71 LYS A O 1
ATOM 575 N N . ALA A 1 72 ? -16.096 7.109 4.574 1.00 93.62 72 ALA A N 1
ATOM 576 C CA . ALA A 1 72 ? -16.110 5.650 4.524 1.00 93.62 72 ALA A CA 1
ATOM 577 C C . ALA A 1 72 ? -15.633 5.026 5.845 1.00 93.62 72 ALA A C 1
ATOM 579 O O . ALA A 1 72 ? -16.352 4.209 6.407 1.00 93.62 72 ALA A O 1
ATOM 580 N N . LEU A 1 73 ? -14.511 5.483 6.418 1.00 94.94 73 LEU A N 1
ATOM 581 C CA . LEU A 1 73 ? -13.994 4.977 7.701 1.00 94.94 73 LEU A CA 1
ATOM 582 C C . LEU A 1 73 ? -15.011 5.118 8.850 1.00 94.94 73 LEU A C 1
ATOM 584 O O . LEU A 1 73 ? -15.206 4.180 9.625 1.00 94.94 73 LEU A O 1
ATOM 588 N N . ARG A 1 74 ? -15.715 6.259 8.936 1.00 94.81 74 ARG A N 1
ATOM 589 C CA . ARG A 1 74 ? -16.783 6.476 9.932 1.00 94.81 74 ARG A CA 1
ATOM 590 C C . ARG A 1 74 ? -18.008 5.600 9.681 1.00 94.81 74 ARG A C 1
ATOM 592 O O . ARG A 1 74 ? -18.636 5.155 10.638 1.00 94.81 74 ARG A O 1
ATOM 599 N N . GLU A 1 75 ? -18.380 5.388 8.421 1.00 96.06 75 GLU A N 1
ATOM 600 C CA . GLU A 1 75 ? -19.513 4.535 8.049 1.00 96.06 75 GLU A CA 1
ATOM 601 C C . GLU A 1 75 ? -19.193 3.055 8.292 1.00 96.06 75 GLU A C 1
ATOM 603 O O . GLU A 1 75 ? -20.031 2.336 8.829 1.00 96.06 75 GLU A O 1
ATOM 608 N N . MET A 1 76 ? -17.968 2.613 8.010 1.00 96.25 76 MET A N 1
ATOM 609 C CA . MET A 1 76 ? -17.471 1.281 8.353 1.00 96.25 76 MET A CA 1
ATOM 610 C C . MET A 1 76 ? -17.464 1.059 9.871 1.00 96.25 76 MET A C 1
ATOM 612 O O . MET A 1 76 ? -17.994 0.046 10.325 1.00 96.25 76 MET A O 1
ATOM 616 N N . HIS A 1 77 ? -16.976 2.026 10.659 1.00 96.19 77 HIS A N 1
ATOM 617 C CA . HIS A 1 77 ? -17.023 1.960 12.125 1.00 96.19 77 HIS A CA 1
ATOM 618 C C . HIS A 1 77 ? -18.462 1.873 12.655 1.00 96.19 77 HIS A C 1
ATOM 620 O O . HIS A 1 77 ? -18.800 0.970 13.415 1.00 96.19 77 HIS A O 1
ATOM 626 N N . LYS A 1 78 ? -19.344 2.783 12.208 1.00 97.00 78 LYS A N 1
ATOM 627 C CA . LYS A 1 78 ? -20.757 2.828 12.628 1.00 97.00 78 LYS A CA 1
ATOM 628 C C . LYS A 1 78 ? -21.505 1.528 12.310 1.00 97.00 78 LYS A C 1
ATOM 630 O O . LYS A 1 78 ? -22.415 1.164 13.042 1.00 97.00 78 LYS A O 1
ATOM 635 N N . ASN A 1 79 ? -21.144 0.855 11.219 1.00 97.81 79 ASN A N 1
ATOM 636 C CA . ASN A 1 79 ? -21.756 -0.402 10.790 1.00 97.81 79 ASN A CA 1
ATOM 637 C C . ASN A 1 79 ? -20.942 -1.644 11.211 1.00 97.81 79 ASN A C 1
ATOM 639 O O . ASN A 1 79 ? -21.116 -2.702 10.604 1.00 97.81 79 ASN A O 1
ATOM 643 N N . HIS A 1 80 ? -20.051 -1.511 12.205 1.00 96.19 80 HIS A N 1
ATOM 644 C CA . HIS A 1 80 ? -19.245 -2.589 12.794 1.00 96.19 80 HIS A CA 1
ATOM 645 C C . HIS A 1 80 ? -18.507 -3.459 11.757 1.00 96.19 80 HIS A C 1
ATOM 647 O O . HIS A 1 80 ? -18.457 -4.682 11.869 1.00 96.19 80 HIS A O 1
ATOM 653 N N . LYS A 1 81 ? -17.954 -2.832 10.709 1.00 95.69 81 LYS A N 1
ATOM 654 C CA . LYS A 1 81 ? -17.276 -3.530 9.598 1.00 95.69 81 LYS A CA 1
ATOM 655 C C . LYS A 1 81 ? -15.845 -3.970 9.908 1.00 95.69 81 LYS A C 1
ATOM 657 O O . LYS A 1 81 ? -15.262 -4.695 9.113 1.00 95.69 81 LYS A O 1
ATOM 662 N N . TYR A 1 82 ? -15.297 -3.547 11.041 1.00 95.56 82 TYR A N 1
ATOM 663 C CA . TYR A 1 82 ? -14.012 -3.987 11.576 1.00 95.56 82 TYR A CA 1
ATOM 664 C C . TYR A 1 82 ? -14.023 -3.868 13.106 1.00 95.56 82 TYR A C 1
ATOM 666 O O . TYR A 1 82 ? -14.823 -3.116 13.668 1.00 95.56 82 TYR A O 1
ATOM 674 N N . HIS A 1 83 ? -13.131 -4.602 13.774 1.00 93.56 83 HIS A N 1
ATOM 675 C CA . HIS A 1 83 ? -12.860 -4.435 15.207 1.00 93.56 83 HIS A CA 1
ATOM 676 C C . HIS A 1 83 ? -11.762 -3.384 15.436 1.00 93.56 83 HIS A C 1
ATOM 678 O O . HIS A 1 83 ? -11.942 -2.432 16.196 1.00 93.56 83 HIS A O 1
ATOM 684 N N . GLN A 1 84 ? -10.661 -3.539 14.699 1.00 94.56 84 GLN A N 1
ATOM 685 C CA . GLN A 1 84 ? -9.551 -2.602 14.540 1.00 94.56 84 GLN A CA 1
ATOM 686 C C . GLN A 1 84 ? -9.191 -2.558 13.049 1.00 94.56 84 GLN A C 1
ATOM 688 O O . GLN A 1 84 ? -9.416 -3.540 12.338 1.00 94.56 84 GLN A O 1
ATOM 693 N N . LEU A 1 85 ? -8.676 -1.427 12.570 1.00 94.88 85 LEU A N 1
ATOM 694 C CA . LEU A 1 85 ? -8.263 -1.235 11.180 1.00 94.88 85 LEU A CA 1
ATOM 695 C C . LEU A 1 85 ? -6.906 -0.534 11.144 1.00 94.88 85 LEU A C 1
ATOM 697 O O . LEU A 1 85 ? -6.712 0.471 11.823 1.00 94.88 85 LEU A O 1
ATOM 701 N N . VAL A 1 86 ? -5.995 -1.045 10.322 1.00 94.00 86 VAL A N 1
ATOM 702 C CA . VAL A 1 86 ? -4.712 -0.408 10.007 1.00 94.00 86 VAL A CA 1
ATOM 703 C C . VAL A 1 86 ? -4.791 0.142 8.584 1.00 94.00 86 VAL A C 1
ATOM 705 O O . VAL A 1 86 ? -5.354 -0.510 7.706 1.00 94.00 86 VAL A O 1
ATOM 708 N N . PHE A 1 87 ? -4.276 1.349 8.360 1.00 94.12 87 PHE A N 1
ATOM 709 C CA . PHE A 1 87 ? -4.280 2.014 7.059 1.00 94.12 87 PHE A CA 1
ATOM 710 C C . PHE A 1 87 ? -2.887 2.569 6.757 1.00 94.12 87 PHE A C 1
ATOM 712 O O . PHE A 1 87 ? -2.492 3.578 7.335 1.00 94.12 87 PHE A O 1
ATOM 719 N N . TYR A 1 88 ? -2.149 1.926 5.854 1.00 94.31 88 TYR A N 1
ATOM 720 C CA . TYR A 1 88 ? -0.889 2.462 5.332 1.00 94.31 88 TYR A CA 1
ATOM 721 C C . TYR A 1 88 ? -1.203 3.295 4.084 1.00 94.31 88 TYR A C 1
ATOM 723 O O . TYR A 1 88 ? -2.039 2.895 3.270 1.00 94.31 88 TYR A O 1
ATOM 731 N N . LEU A 1 89 ? -0.586 4.469 3.950 1.00 93.06 89 LEU A N 1
ATOM 732 C CA . LEU A 1 89 ? -0.803 5.370 2.821 1.00 93.06 89 LEU A CA 1
ATOM 733 C C . LEU A 1 89 ? 0.523 5.908 2.278 1.00 93.06 89 LEU A C 1
ATOM 735 O O . LEU A 1 89 ? 1.119 6.814 2.863 1.00 93.06 89 LEU A O 1
ATOM 739 N N . GLU A 1 90 ? 0.907 5.388 1.117 1.00 93.06 90 GLU A N 1
ATOM 740 C CA . GLU A 1 90 ? 1.901 5.995 0.237 1.00 93.06 90 GLU A CA 1
ATOM 741 C C . GLU A 1 90 ? 1.253 7.124 -0.581 1.00 93.06 90 GLU A C 1
ATOM 743 O O . GLU A 1 90 ? 0.241 6.910 -1.257 1.00 93.06 90 GLU A O 1
ATOM 748 N N . ALA A 1 91 ? 1.803 8.330 -0.440 1.00 88.12 91 ALA A N 1
ATOM 749 C CA . ALA A 1 91 ? 1.608 9.511 -1.279 1.00 88.12 91 ALA A CA 1
ATOM 750 C C . ALA A 1 91 ? 2.423 10.687 -0.710 1.00 88.12 91 ALA A C 1
ATOM 752 O O . ALA A 1 91 ? 2.584 10.815 0.512 1.00 88.12 91 ALA A O 1
ATOM 753 N N . CYS A 1 92 ? 2.795 11.627 -1.580 1.00 87.81 92 CYS A N 1
ATOM 754 C CA . CYS A 1 92 ? 3.194 12.970 -1.170 1.00 87.81 92 CYS A CA 1
ATOM 755 C C . CYS A 1 92 ? 2.108 13.622 -0.299 1.00 87.81 92 CYS A C 1
ATOM 757 O O . CYS A 1 92 ? 0.907 13.436 -0.528 1.00 87.81 92 CYS A O 1
ATOM 759 N N . GLU A 1 93 ? 2.539 14.342 0.737 1.00 92.44 93 GLU A N 1
ATOM 760 C CA . GLU A 1 93 ? 1.696 15.030 1.714 1.00 92.44 93 GLU A CA 1
ATOM 761 C C . GLU A 1 93 ? 0.620 14.121 2.360 1.00 92.44 93 GLU A C 1
ATOM 763 O O . GLU A 1 93 ? -0.446 14.585 2.789 1.00 92.44 93 GLU A O 1
ATOM 768 N N . SER A 1 94 ? 0.870 12.805 2.434 1.00 92.75 94 SER A N 1
ATOM 769 C CA . SER A 1 94 ? -0.091 11.776 2.871 1.00 92.75 94 SER A CA 1
ATOM 770 C C . SER A 1 94 ? -0.645 12.009 4.280 1.00 92.75 94 SER A C 1
ATOM 772 O O . SER A 1 94 ? -1.821 11.716 4.529 1.00 92.75 94 SER A O 1
ATOM 774 N N . GLY A 1 95 ? 0.122 12.636 5.180 1.00 91.06 95 GLY A N 1
ATOM 775 C CA . GLY A 1 95 ? -0.353 13.072 6.498 1.00 91.06 95 GLY A CA 1
ATOM 776 C C . GLY A 1 95 ? -1.597 13.975 6.438 1.00 91.06 95 GLY A C 1
ATOM 777 O O . GLY A 1 95 ? -2.467 13.908 7.317 1.00 91.06 95 GLY A O 1
ATOM 778 N N . SER A 1 96 ? -1.760 14.757 5.363 1.00 92.12 96 SER A N 1
ATOM 779 C CA .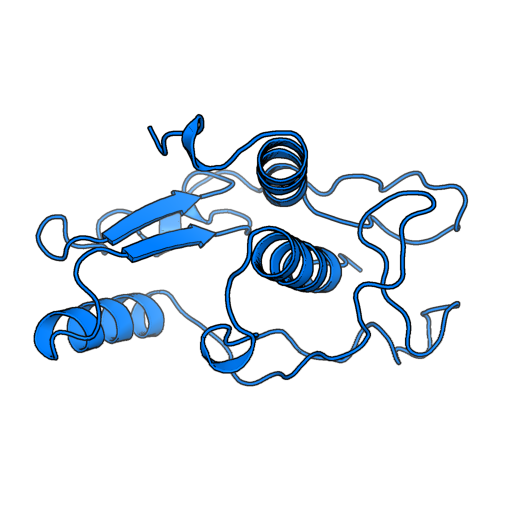 SER A 1 96 ? -2.915 15.644 5.140 1.00 92.12 96 SER A CA 1
ATOM 780 C C . SER A 1 96 ? -4.256 14.898 5.039 1.00 92.12 96 SER A C 1
ATOM 782 O O . SER A 1 96 ? -5.311 15.463 5.342 1.00 92.12 96 SER A O 1
ATOM 784 N N . MET A 1 97 ? -4.238 13.609 4.677 1.00 91.75 97 MET A N 1
ATOM 785 C CA . MET A 1 97 ? -5.442 12.782 4.533 1.00 91.75 97 MET A CA 1
ATOM 786 C C . MET A 1 97 ? -6.082 12.413 5.881 1.00 91.75 97 MET A C 1
ATOM 788 O O . MET A 1 97 ? -7.277 12.092 5.927 1.00 91.75 97 MET A O 1
ATOM 792 N N . PHE A 1 98 ? -5.320 12.505 6.976 1.00 94.00 98 PHE A N 1
ATOM 793 C CA . PHE A 1 98 ? -5.756 12.135 8.325 1.00 94.00 98 PHE A CA 1
ATOM 794 C C . PHE A 1 98 ? -5.650 13.282 9.340 1.00 94.00 98 PHE A C 1
ATOM 796 O O . PHE A 1 98 ? -6.488 13.365 10.247 1.00 94.00 98 PHE A O 1
ATOM 803 N N . LYS A 1 99 ? -4.681 14.200 9.193 1.00 90.50 99 LYS A N 1
ATOM 804 C CA . LYS A 1 99 ? -4.419 15.286 10.153 1.00 90.50 99 LYS A CA 1
ATOM 805 C C . LYS A 1 99 ? -5.668 16.126 10.428 1.00 90.50 99 LYS A C 1
ATOM 807 O O . LYS A 1 99 ? -6.238 16.739 9.533 1.00 90.50 99 LYS A O 1
ATOM 812 N N . LYS A 1 100 ? -6.091 16.169 11.700 1.00 90.06 100 LYS A N 1
ATOM 813 C CA . LYS A 1 100 ? -7.301 16.868 12.196 1.00 90.06 100 LYS A CA 1
ATOM 814 C C . LYS A 1 100 ? -8.645 16.375 11.609 1.00 90.06 100 LYS A C 1
ATOM 816 O O . LYS A 1 100 ? -9.676 16.962 11.934 1.00 90.06 100 LYS A O 1
ATOM 821 N N . VA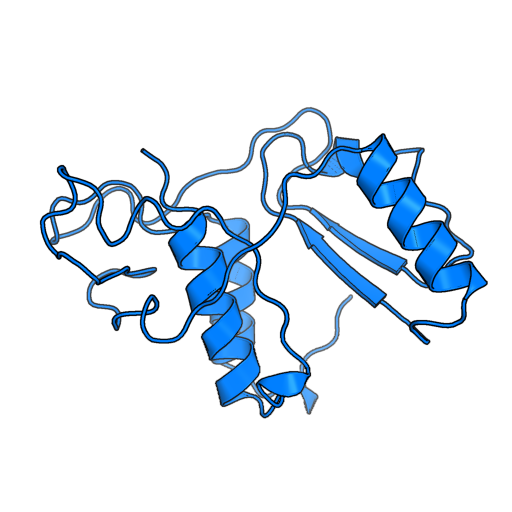L A 1 101 ? -8.673 15.312 10.795 1.00 90.06 101 VAL A N 1
ATOM 822 C CA . VAL A 1 101 ? -9.906 14.764 10.182 1.00 90.06 101 VAL A CA 1
ATOM 823 C C . VAL A 1 101 ? -10.225 13.348 10.676 1.00 90.06 101 VAL A C 1
ATOM 825 O O . VAL A 1 101 ? -11.400 13.034 10.903 1.00 90.06 101 VAL A O 1
ATOM 828 N N . LEU A 1 102 ? -9.204 12.511 10.886 1.00 92.75 102 LEU A N 1
ATOM 829 C CA . LEU A 1 102 ? -9.367 11.175 11.454 1.00 92.75 102 LEU A CA 1
ATOM 830 C C . LEU A 1 102 ? -9.769 11.282 12.932 1.00 92.75 102 LEU A C 1
ATOM 832 O O . LEU A 1 102 ? -9.214 12.076 13.692 1.00 92.75 102 LEU A O 1
ATOM 836 N N . LYS A 1 103 ? -10.758 10.487 13.351 1.00 91.81 103 LYS A N 1
ATOM 837 C CA . LYS A 1 103 ? -11.207 10.447 14.748 1.00 91.81 103 LYS A CA 1
ATOM 838 C C . LYS A 1 103 ? -10.396 9.419 15.535 1.00 91.81 103 LYS A C 1
ATOM 840 O O . LYS A 1 103 ? -10.243 8.294 15.082 1.00 91.81 103 LYS A O 1
ATOM 845 N N . SER A 1 104 ? -9.973 9.763 16.747 1.00 91.31 104 SER A N 1
ATOM 846 C CA . SER A 1 104 ? -9.264 8.834 17.642 1.00 91.31 104 SER A CA 1
ATOM 847 C C . SER A 1 104 ? -10.149 7.706 18.189 1.00 91.31 104 SER A C 1
ATOM 849 O O . SER A 1 104 ? -9.644 6.662 18.580 1.00 91.31 104 SER A O 1
ATOM 851 N N . ASN A 1 105 ? -11.474 7.885 18.206 1.00 92.94 105 ASN A N 1
ATOM 852 C CA . ASN A 1 105 ? -12.424 6.953 18.819 1.00 92.94 105 ASN A CA 1
ATOM 853 C C . ASN A 1 105 ? -13.104 5.988 17.827 1.00 92.94 105 ASN A C 1
ATOM 855 O O . ASN A 1 105 ? -14.245 5.586 18.059 1.00 92.94 105 ASN A O 1
ATOM 859 N N . ILE A 1 106 ? -12.446 5.675 16.705 1.00 95.75 106 ILE A N 1
ATOM 860 C CA . ILE A 1 106 ? -12.970 4.740 15.693 1.00 95.75 106 ILE A CA 1
ATOM 861 C C . ILE A 1 106 ? -12.051 3.544 15.409 1.00 95.75 106 ILE A C 1
ATOM 863 O O . ILE A 1 106 ? -12.220 2.908 14.382 1.00 95.75 106 ILE A O 1
ATOM 867 N N . ASN A 1 107 ? -11.088 3.229 16.282 1.00 95.00 107 ASN A N 1
ATOM 868 C CA . ASN A 1 107 ? -10.182 2.072 16.153 1.00 95.00 107 ASN A CA 1
ATOM 869 C C . ASN A 1 107 ? -9.447 1.969 14.796 1.00 95.00 107 ASN A C 1
ATOM 871 O O . ASN A 1 107 ? -9.230 0.867 14.289 1.00 95.00 107 ASN A O 1
ATOM 875 N N . VAL A 1 108 ? -9.070 3.113 14.214 1.00 96.12 108 VAL A N 1
ATOM 876 C CA . VAL A 1 108 ? -8.212 3.192 13.023 1.00 96.12 108 VAL A CA 1
ATOM 877 C C . VAL A 1 108 ? -6.818 3.637 13.446 1.00 96.12 108 VAL A C 1
ATOM 879 O O . VAL A 1 108 ? -6.678 4.703 14.045 1.00 96.12 108 VAL A O 1
ATOM 882 N N . TYR A 1 109 ? -5.806 2.853 13.087 1.00 94.94 109 TYR A N 1
ATOM 883 C CA . TYR A 1 109 ? -4.401 3.243 13.131 1.00 94.94 109 TYR A CA 1
ATOM 884 C C . TYR A 1 109 ? -3.935 3.567 11.709 1.00 94.94 109 TYR A C 1
ATOM 886 O O . TYR A 1 109 ? -4.105 2.744 10.811 1.00 94.94 109 TYR A O 1
ATOM 894 N N . ALA A 1 110 ? -3.415 4.771 11.479 1.00 94.62 110 ALA A N 1
ATOM 895 C CA . ALA A 1 110 ? -3.008 5.226 10.152 1.00 94.62 110 ALA A CA 1
ATOM 896 C C . ALA A 1 110 ? -1.515 5.567 10.140 1.00 94.62 110 ALA A C 1
ATOM 898 O O . ALA A 1 110 ? -1.057 6.319 10.998 1.00 94.62 110 ALA A O 1
ATOM 899 N N . VAL A 1 111 ? -0.798 5.033 9.153 1.00 94.81 111 VAL A N 1
ATOM 900 C CA . VAL A 1 111 ? 0.634 5.246 8.914 1.00 94.81 111 VAL A CA 1
ATOM 901 C C . VAL A 1 111 ? 0.781 5.877 7.531 1.00 94.81 111 VAL A C 1
ATOM 903 O O . VAL A 1 111 ? 0.123 5.445 6.582 1.00 94.81 111 VAL A O 1
ATOM 906 N N . THR A 1 112 ? 1.597 6.920 7.409 1.00 94.69 112 THR A N 1
ATOM 907 C CA . THR A 1 112 ? 1.750 7.703 6.175 1.00 94.69 112 THR A CA 1
ATOM 908 C C . THR A 1 112 ? 3.215 7.803 5.778 1.00 94.69 112 THR A C 1
ATOM 910 O O . THR A 1 112 ? 4.067 7.959 6.649 1.00 94.69 112 THR A O 1
ATOM 913 N N . ALA A 1 113 ? 3.495 7.744 4.474 1.00 95.00 113 ALA A N 1
ATOM 914 C CA . ALA A 1 113 ? 4.850 7.874 3.931 1.00 95.00 113 ALA A CA 1
ATOM 915 C C . ALA A 1 113 ? 5.497 9.233 4.240 1.00 95.00 113 ALA A C 1
ATOM 917 O O . ALA A 1 113 ? 6.707 9.320 4.425 1.00 95.00 113 ALA A O 1
ATOM 918 N N . ALA A 1 114 ? 4.682 10.286 4.318 1.00 94.12 114 ALA A N 1
ATOM 919 C CA . ALA A 1 114 ? 5.114 11.643 4.615 1.00 94.12 114 ALA A CA 1
ATOM 920 C C . ALA A 1 114 ? 4.158 12.332 5.605 1.00 94.12 114 ALA A C 1
ATOM 922 O O . ALA A 1 114 ? 3.058 11.840 5.896 1.00 94.12 114 ALA A O 1
ATOM 923 N N . ASN A 1 115 ? 4.568 13.492 6.126 1.00 93.50 115 ASN A N 1
ATOM 924 C CA . ASN A 1 115 ? 3.682 14.369 6.895 1.00 93.50 115 ASN A CA 1
ATOM 925 C C . ASN A 1 115 ? 2.718 15.143 5.953 1.00 93.50 115 ASN A C 1
ATOM 927 O O . ASN A 1 115 ? 2.436 14.681 4.850 1.00 93.50 115 ASN A O 1
ATOM 931 N N . GLU A 1 116 ? 2.096 16.247 6.379 1.00 92.69 116 GLU A N 1
ATOM 932 C CA . GLU A 1 116 ? 1.187 17.023 5.509 1.00 92.69 116 GLU A CA 1
ATOM 933 C C . GLU A 1 116 ? 1.848 18.110 4.634 1.00 92.69 116 GLU A C 1
ATOM 935 O O . GLU A 1 116 ? 1.140 18.762 3.869 1.00 92.69 116 GLU A O 1
ATOM 940 N N . GLU A 1 117 ? 3.156 18.325 4.775 1.00 89.44 117 GLU A N 1
ATOM 941 C CA . GLU A 1 117 ? 3.955 19.359 4.091 1.00 89.44 117 GLU A CA 1
ATOM 942 C C . GLU A 1 117 ? 5.126 18.767 3.273 1.00 89.44 117 GLU A C 1
ATOM 944 O O . GLU A 1 117 ? 5.710 19.462 2.444 1.00 89.44 117 GLU A O 1
ATOM 949 N N . GLU A 1 118 ? 5.465 17.494 3.499 1.00 91.31 118 GLU A N 1
ATOM 950 C CA . GLU A 1 118 ? 6.548 16.758 2.835 1.00 91.31 118 GLU A CA 1
ATOM 951 C C . GLU A 1 118 ? 6.040 15.835 1.720 1.00 91.31 118 GLU A C 1
ATOM 953 O O . GLU A 1 118 ? 4.990 15.199 1.839 1.00 91.31 118 GLU A O 1
ATOM 958 N N . SER A 1 119 ? 6.841 15.692 0.666 1.00 91.31 119 SER A N 1
ATOM 959 C CA . SER A 1 119 ? 6.630 14.696 -0.386 1.00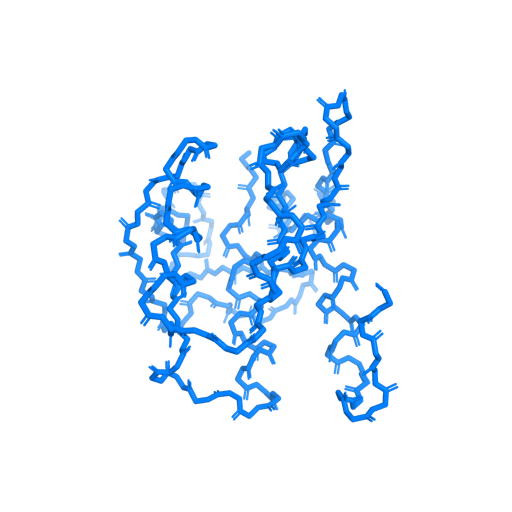 91.31 119 SER A CA 1
ATOM 960 C C . SER A 1 119 ? 7.257 13.345 -0.016 1.00 91.31 119 SER A C 1
ATOM 962 O O . SER A 1 119 ? 8.214 13.297 0.756 1.00 91.31 119 SER A O 1
ATOM 964 N N . SER A 1 120 ? 6.738 12.254 -0.585 1.00 91.31 120 SER A N 1
ATOM 965 C CA . SER A 1 120 ? 7.369 10.931 -0.518 1.00 91.31 120 SER A CA 1
ATOM 966 C C . SER A 1 120 ? 8.315 10.701 -1.706 1.00 91.31 120 SER A C 1
ATOM 968 O O . SER A 1 120 ? 8.397 11.528 -2.621 1.00 91.31 120 SER A O 1
ATOM 970 N N . TRP A 1 121 ? 9.071 9.600 -1.669 1.00 90.75 121 TRP A N 1
ATOM 971 C CA . TRP A 1 121 ? 10.190 9.344 -2.577 1.00 90.75 121 TRP A CA 1
ATOM 972 C C . TRP A 1 121 ? 10.038 8.025 -3.324 1.00 90.75 121 TRP A C 1
ATOM 974 O O . TRP A 1 121 ? 9.698 7.005 -2.734 1.00 90.75 121 TRP A O 1
ATOM 984 N N . ALA A 1 122 ? 10.368 8.045 -4.613 1.00 91.81 122 ALA A N 1
ATOM 985 C CA . ALA A 1 122 ? 10.457 6.847 -5.437 1.00 91.81 122 ALA A CA 1
ATOM 986 C C . ALA A 1 122 ? 11.832 6.174 -5.287 1.00 91.81 122 ALA A C 1
ATOM 988 O O . ALA A 1 122 ? 12.856 6.854 -5.177 1.00 91.81 122 ALA A O 1
ATOM 989 N N . VAL A 1 123 ? 11.869 4.844 -5.356 1.00 92.44 123 VAL A N 1
ATOM 990 C CA . VAL A 1 123 ? 13.082 4.018 -5.261 1.00 92.44 123 VAL A CA 1
ATOM 991 C C . VAL A 1 123 ? 13.254 3.139 -6.513 1.00 92.44 123 VAL A C 1
ATOM 993 O O . VAL A 1 123 ? 12.381 3.049 -7.379 1.00 92.44 123 VAL A O 1
ATOM 996 N N . TYR A 1 124 ? 14.439 2.542 -6.680 1.00 91.06 124 TYR A N 1
ATOM 997 C CA . TYR A 1 124 ? 14.811 1.723 -7.847 1.00 91.06 124 TYR A CA 1
ATOM 998 C C . TYR A 1 124 ? 14.708 2.452 -9.207 1.00 91.06 124 TYR A C 1
ATOM 1000 O O . TYR A 1 124 ? 14.468 1.837 -10.247 1.00 91.06 124 TYR A O 1
ATOM 1008 N N . CYS A 1 125 ? 14.902 3.775 -9.208 1.00 88.94 125 CYS A N 1
ATOM 1009 C CA . CYS A 1 125 ? 14.908 4.618 -10.410 1.00 88.94 125 CYS A CA 1
ATOM 1010 C C . CYS A 1 125 ? 16.078 4.332 -11.365 1.00 88.94 125 CYS A C 1
ATOM 1012 O O . CYS A 1 125 ? 15.949 4.550 -12.566 1.00 88.94 125 CYS A O 1
ATOM 1014 N N . GLU A 1 126 ? 17.196 3.830 -10.841 1.00 88.44 126 GLU A N 1
ATOM 1015 C CA . GLU A 1 126 ? 18.312 3.300 -11.624 1.00 88.44 126 GLU A CA 1
ATOM 1016 C C . GLU A 1 126 ? 18.225 1.768 -11.581 1.00 88.44 126 GLU A C 1
ATOM 1018 O O . GLU A 1 126 ? 18.434 1.156 -10.534 1.00 88.44 126 GLU A O 1
ATOM 1023 N N . ASN A 1 127 ? 17.838 1.147 -12.699 1.00 86.12 127 ASN A N 1
ATOM 1024 C CA . ASN A 1 127 ? 17.661 -0.302 -12.810 1.00 86.12 127 ASN A CA 1
ATOM 1025 C C . ASN A 1 127 ? 18.117 -0.826 -14.182 1.00 86.12 127 ASN A C 1
ATOM 1027 O O . ASN A 1 127 ? 17.964 -0.158 -15.207 1.00 86.12 127 ASN A O 1
ATOM 1031 N N . ASP A 1 128 ? 18.617 -2.064 -14.204 1.00 84.50 128 ASP A N 1
ATOM 1032 C CA . ASP A 1 128 ? 19.145 -2.727 -15.410 1.00 84.50 128 ASP A CA 1
ATOM 1033 C C . ASP A 1 128 ? 18.075 -3.018 -16.482 1.00 84.50 128 ASP A C 1
ATOM 1035 O O . ASP A 1 128 ? 18.402 -3.378 -17.613 1.00 84.50 128 ASP A O 1
ATOM 1039 N N . LEU A 1 129 ? 16.790 -2.859 -16.144 1.00 80.25 129 LEU A N 1
ATOM 1040 C CA . LEU A 1 129 ? 15.660 -3.050 -17.058 1.00 80.25 129 LEU A CA 1
ATOM 1041 C C . LEU A 1 129 ? 15.399 -1.811 -17.936 1.00 80.25 129 LEU A C 1
ATOM 1043 O O . LEU A 1 129 ? 14.585 -1.878 -18.857 1.00 80.25 129 LEU A O 1
ATOM 1047 N N . GLY A 1 130 ? 16.056 -0.677 -17.656 1.00 81.56 130 GLY A N 1
ATOM 1048 C CA . GLY A 1 130 ? 15.824 0.591 -18.357 1.00 81.56 130 GLY A CA 1
ATOM 1049 C C . GLY A 1 130 ? 14.424 1.173 -18.124 1.00 81.56 130 GLY A C 1
ATOM 1050 O O . GLY A 1 130 ? 13.941 1.970 -18.931 1.00 81.56 130 GLY A O 1
ATOM 1051 N N . LEU A 1 131 ? 13.756 0.751 -17.048 1.00 81.25 131 LEU A N 1
ATOM 1052 C CA . LEU A 1 131 ? 12.422 1.203 -16.664 1.00 81.25 131 LEU A CA 1
ATOM 1053 C C . LEU A 1 131 ? 12.509 2.442 -15.756 1.00 81.25 131 LEU A C 1
ATOM 1055 O O . LEU A 1 131 ? 13.537 2.668 -15.119 1.00 81.25 131 LEU A O 1
ATOM 1059 N N . PRO A 1 132 ? 11.431 3.234 -15.624 1.00 86.00 132 PRO A N 1
ATOM 1060 C CA . PRO A 1 132 ? 11.308 4.207 -14.537 1.00 86.00 132 PRO A CA 1
ATOM 1061 C C . PRO A 1 132 ? 11.341 3.541 -13.146 1.00 86.00 132 PRO A C 1
ATOM 1063 O O . PRO A 1 132 ? 11.333 2.317 -13.043 1.00 86.00 132 PRO A O 1
ATOM 1066 N N . CYS A 1 133 ? 11.346 4.354 -12.082 1.00 89.06 133 CYS A N 1
ATOM 1067 C CA . CYS A 1 133 ? 11.325 3.898 -10.685 1.00 89.06 133 CYS A CA 1
ATOM 1068 C C . CYS A 1 133 ? 10.282 2.797 -10.450 1.00 89.06 133 CYS A C 1
ATOM 1070 O O . CYS A 1 133 ? 9.112 2.978 -10.807 1.00 89.06 133 CYS A O 1
ATOM 1072 N N . LEU A 1 134 ? 10.728 1.674 -9.877 1.00 89.69 134 LEU A N 1
ATOM 1073 C CA . LEU A 1 134 ? 9.938 0.443 -9.798 1.00 89.69 134 LEU A CA 1
ATOM 1074 C C . LEU A 1 134 ? 8.972 0.414 -8.608 1.00 89.69 134 LEU A C 1
ATOM 1076 O O . LEU A 1 134 ? 7.952 -0.249 -8.730 1.00 89.69 134 LEU A O 1
ATOM 1080 N N . GLY A 1 135 ? 9.256 1.155 -7.532 1.00 90.50 135 GLY A N 1
ATOM 1081 C CA . GLY A 1 135 ? 8.410 1.266 -6.336 1.00 90.50 135 GLY A CA 1
ATOM 1082 C C . GLY A 1 135 ? 8.694 2.548 -5.554 1.00 90.50 135 GLY A C 1
ATOM 1083 O O . GLY A 1 135 ? 9.557 3.335 -5.956 1.00 90.50 135 GLY A O 1
ATOM 1084 N N . ASP A 1 136 ? 7.999 2.753 -4.438 1.00 93.62 136 ASP A N 1
ATOM 1085 C CA . ASP A 1 136 ? 8.174 3.906 -3.547 1.00 93.62 136 ASP A CA 1
ATOM 1086 C C . ASP A 1 136 ? 8.874 3.525 -2.224 1.00 93.62 136 ASP A C 1
ATOM 1088 O O . ASP A 1 136 ? 8.751 2.407 -1.726 1.00 93.62 136 ASP A O 1
ATOM 1092 N N . GLU A 1 137 ? 9.665 4.439 -1.654 1.00 93.69 137 GLU A N 1
ATOM 1093 C CA . GLU A 1 137 ? 10.585 4.167 -0.537 1.00 93.69 137 GLU A CA 1
ATOM 1094 C C . GLU A 1 137 ? 9.858 3.643 0.706 1.00 93.69 137 GLU A C 1
ATOM 1096 O O . GLU A 1 137 ? 10.265 2.629 1.276 1.00 93.69 137 GLU A O 1
ATOM 1101 N N . PHE A 1 138 ? 8.781 4.301 1.142 1.00 94.38 138 PHE A N 1
ATOM 1102 C CA . PHE A 1 138 ? 8.027 3.841 2.309 1.00 94.38 138 PHE A CA 1
ATOM 1103 C C . PHE A 1 138 ? 7.334 2.505 2.017 1.00 94.38 138 PHE A C 1
ATOM 1105 O O . PHE A 1 138 ? 7.408 1.601 2.852 1.00 94.38 138 PHE A O 1
ATOM 1112 N N . SER A 1 139 ? 6.730 2.355 0.831 1.00 94.25 139 SER A N 1
ATOM 1113 C CA . SER A 1 139 ? 6.122 1.101 0.371 1.00 94.25 139 SER A CA 1
ATOM 1114 C C . SER A 1 139 ? 7.090 -0.082 0.449 1.00 94.25 139 SER A C 1
ATOM 1116 O O . SER A 1 139 ? 6.819 -1.063 1.143 1.00 94.25 139 SER A O 1
ATOM 1118 N N . VAL A 1 140 ? 8.225 0.013 -0.245 1.00 93.75 140 VAL A N 1
ATOM 1119 C CA . VAL A 1 140 ? 9.230 -1.052 -0.335 1.00 93.75 140 VAL A CA 1
ATOM 1120 C C . VAL A 1 140 ? 9.777 -1.404 1.046 1.00 93.75 140 VAL A C 1
ATOM 1122 O O . VAL A 1 140 ? 9.806 -2.580 1.396 1.00 93.75 140 VAL A O 1
ATOM 1125 N N . ASN A 1 141 ? 10.117 -0.410 1.875 1.00 93.75 141 ASN A N 1
ATOM 1126 C CA . ASN A 1 141 ? 10.665 -0.665 3.210 1.00 93.75 141 ASN A CA 1
ATOM 1127 C C . ASN A 1 141 ? 9.719 -1.486 4.107 1.00 93.75 141 ASN A C 1
ATOM 1129 O O . ASN A 1 141 ? 10.184 -2.396 4.794 1.00 93.75 141 ASN A O 1
ATOM 1133 N N . TRP A 1 142 ? 8.405 -1.208 4.118 1.00 93.19 142 TRP A N 1
ATOM 1134 C CA . TRP A 1 142 ? 7.483 -1.994 4.954 1.00 93.19 142 TRP A CA 1
ATOM 1135 C C . TRP A 1 142 ? 7.202 -3.385 4.375 1.00 93.19 142 TRP A C 1
ATOM 1137 O O . TRP A 1 142 ? 6.983 -4.322 5.148 1.00 93.19 142 TRP A O 1
ATOM 1147 N N . MET A 1 143 ? 7.212 -3.537 3.045 1.00 94.00 143 MET A N 1
ATOM 1148 C CA . MET A 1 143 ? 7.007 -4.830 2.386 1.00 94.00 143 MET A CA 1
ATOM 1149 C C . MET A 1 143 ? 8.211 -5.753 2.563 1.00 94.00 143 MET A C 1
ATOM 1151 O O . MET A 1 143 ? 8.021 -6.882 3.003 1.00 94.00 143 MET A O 1
ATOM 1155 N N . ASP A 1 144 ? 9.433 -5.269 2.332 1.00 92.56 144 ASP A N 1
ATOM 1156 C CA . ASP A 1 144 ? 10.664 -6.051 2.497 1.00 92.56 144 ASP A CA 1
ATOM 1157 C C . ASP A 1 144 ? 10.845 -6.522 3.955 1.00 92.56 144 ASP A C 1
ATOM 1159 O O . ASP A 1 144 ? 11.159 -7.692 4.202 1.00 92.56 144 ASP A O 1
ATOM 1163 N N . ASP A 1 145 ? 10.564 -5.654 4.938 1.00 91.94 145 ASP A N 1
ATOM 1164 C CA . ASP A 1 145 ? 10.509 -6.033 6.358 1.00 91.94 145 ASP A CA 1
ATOM 1165 C C . ASP A 1 145 ? 9.451 -7.126 6.594 1.00 91.94 145 ASP A C 1
ATOM 1167 O O . ASP A 1 145 ? 9.767 -8.218 7.081 1.00 91.94 145 ASP A O 1
ATOM 1171 N N . SER A 1 146 ? 8.213 -6.884 6.143 1.00 91.19 146 SER A N 1
ATOM 1172 C CA . SER A 1 146 ? 7.082 -7.810 6.291 1.00 91.19 146 SER A CA 1
ATOM 1173 C C . SER A 1 146 ? 7.322 -9.174 5.650 1.00 91.19 146 SER A C 1
ATOM 1175 O O . SER A 1 146 ? 6.850 -10.182 6.188 1.00 91.19 146 SER A O 1
ATOM 1177 N N . ASP A 1 147 ? 8.030 -9.226 4.522 1.00 90.88 147 ASP A N 1
ATOM 1178 C CA . ASP A 1 147 ? 8.383 -10.445 3.800 1.00 90.88 147 ASP A CA 1
ATOM 1179 C C . ASP A 1 147 ? 9.514 -11.203 4.504 1.00 90.88 147 ASP A C 1
ATOM 1181 O O . ASP A 1 147 ? 9.407 -12.425 4.665 1.00 90.88 147 ASP A O 1
ATOM 1185 N N . SER A 1 148 ? 10.529 -10.498 5.015 1.00 88.25 148 SER A N 1
ATOM 1186 C CA . SER A 1 148 ? 11.717 -11.101 5.636 1.00 88.25 148 SER A CA 1
ATOM 1187 C C . SER A 1 148 ? 11.464 -11.815 6.974 1.00 88.25 148 SER A C 1
ATOM 1189 O O . SER A 1 148 ? 12.191 -12.758 7.303 1.00 88.25 148 SER A O 1
ATOM 1191 N N . VAL A 1 149 ? 10.429 -11.431 7.739 1.00 84.19 149 VAL A N 1
ATOM 1192 C CA . VAL A 1 149 ? 10.159 -11.990 9.082 1.00 84.19 149 VAL A CA 1
ATOM 1193 C C . VAL A 1 149 ? 8.803 -12.692 9.233 1.00 84.19 149 VAL A C 1
ATOM 1195 O O . VAL A 1 149 ? 7.902 -12.619 8.394 1.00 84.19 149 VAL A O 1
ATOM 1198 N N . SER A 1 150 ? 8.640 -13.403 10.353 1.00 83.50 150 SER A N 1
ATOM 1199 C CA . SER A 1 150 ? 7.341 -13.923 10.789 1.00 83.50 150 SER A CA 1
ATOM 1200 C C . SER A 1 150 ? 6.483 -12.798 11.369 1.00 83.50 150 SER A C 1
ATOM 1202 O O . SER A 1 150 ? 6.904 -12.093 12.287 1.00 83.50 150 SER A O 1
ATOM 1204 N N . TRP A 1 151 ? 5.239 -12.679 10.907 1.00 83.25 151 TRP A N 1
ATOM 1205 C CA . TRP A 1 151 ? 4.288 -11.691 11.430 1.00 83.25 151 TRP A CA 1
ATOM 1206 C C . TRP A 1 151 ? 3.925 -11.906 12.906 1.00 83.25 151 TRP A C 1
ATOM 1208 O O . TRP A 1 151 ? 3.515 -10.967 13.572 1.00 83.25 151 TRP A O 1
ATOM 1218 N N . PHE A 1 152 ? 4.128 -13.109 13.458 1.00 81.25 152 PHE A N 1
ATOM 1219 C CA . PHE A 1 152 ? 3.935 -13.363 14.894 1.00 81.25 152 PHE A CA 1
ATOM 1220 C C . PHE A 1 152 ? 5.035 -12.756 15.782 1.00 81.25 152 PHE A C 1
ATOM 1222 O O . PHE A 1 152 ? 4.869 -12.704 16.998 1.00 81.25 152 PHE A O 1
ATOM 1229 N N . SER A 1 153 ? 6.151 -12.318 15.191 1.00 81.19 153 SER A N 1
ATOM 1230 C CA . SER A 1 153 ? 7.236 -11.592 15.869 1.00 81.19 153 SER A CA 1
ATOM 1231 C C . SER A 1 153 ? 7.262 -10.092 15.559 1.00 81.19 153 SER A C 1
ATOM 1233 O O . SER A 1 153 ? 8.048 -9.375 16.173 1.00 81.19 153 SER A O 1
ATOM 1235 N N . LEU A 1 154 ? 6.417 -9.612 14.640 1.00 80.00 154 LEU A N 1
ATOM 1236 C CA . LEU A 1 154 ? 6.316 -8.197 14.288 1.00 80.00 154 LEU A CA 1
ATOM 1237 C C . LEU A 1 154 ? 5.166 -7.543 15.070 1.00 80.00 154 LEU A C 1
ATOM 1239 O O . LEU A 1 154 ? 4.079 -8.108 15.180 1.00 80.00 154 LEU A O 1
ATOM 1243 N N . SER A 1 155 ? 5.381 -6.333 15.582 1.00 80.50 155 SER A N 1
ATOM 1244 C CA . SER A 1 155 ? 4.318 -5.505 16.157 1.00 80.50 155 SER A CA 1
ATOM 1245 C C . SER A 1 155 ? 4.270 -4.157 15.457 1.00 80.50 155 SER A C 1
ATOM 1247 O O . SER A 1 155 ? 5.292 -3.481 15.362 1.00 80.50 155 SER A O 1
ATOM 1249 N N . ILE A 1 156 ? 3.075 -3.737 15.058 1.00 77.12 156 ILE A N 1
ATOM 1250 C CA . ILE A 1 156 ? 2.820 -2.363 14.630 1.00 77.12 156 ILE A CA 1
ATOM 1251 C C . ILE A 1 156 ? 2.940 -1.477 15.880 1.00 77.12 156 ILE A C 1
ATOM 1253 O O . ILE A 1 156 ? 2.148 -1.637 16.812 1.00 77.12 156 ILE A O 1
ATOM 1257 N N . GLN A 1 157 ? 3.979 -0.636 15.917 1.00 58.88 157 GLN A N 1
ATOM 1258 C CA . GLN A 1 157 ? 4.262 0.312 17.005 1.00 58.88 157 GLN A CA 1
ATOM 1259 C C . GLN A 1 157 ? 3.376 1.554 16.898 1.00 58.88 157 GLN A C 1
ATOM 1261 O O . GLN A 1 157 ? 3.113 1.968 15.746 1.00 58.88 157 GLN A O 1
#

Sequence (157 aa):
MLYIQADVAHAYHTLLTKGVKVDNIIVMMYDDIANHPENPYKGQLFNSPNGTDVYKGLKIDYRLTVKRLNKALREMHKNHKYHQLVFYLEACESGSMFKKVLKSNINVYAVTAANEEESSWAVYCENDLGLPCLGDEFSVNWMDDSDSVSWFSLSIQ